Protein AF-A0A9E2XT65-F1 (afdb_monomer_lite)

Radius of gyration: 19.59 Å; chains: 1; bounding box: 46×26×51 Å

Foldseek 3Di:
DQAQPADQQDALDDPLPADLVNLCVQLVNPSVRSVCSSRNVDRDDLVVLVVSCVVSVHDSCVNNDPHPQPPVNVVVVVVVVLVPDDPVVNVVVVVVVVVVVD

pLDDT: mean 77.7, std 14.39, range [40.91, 96.25]

Sequence (102 aa):
MANLIGGPPQSLTPRAGTSPEELSERLLIDPKSMARIERGGVLPSLQRVFEMSEALGVPLNQLLGEASPSDEDLVVWLGQRVQCLSEEDRSRVLDLIERLAR

Structure (mmCIF, N/CA/C/O backbone):
data_AF-A0A9E2XT65-F1
#
_entry.id   AF-A0A9E2XT65-F1
#
loop_
_atom_site.group_PDB
_atom_site.id
_atom_site.type_symbol
_atom_site.label_atom_id
_atom_site.label_alt_id
_atom_site.label_comp_id
_atom_site.label_asym_id
_atom_site.label_entity_id
_atom_site.label_seq_id
_atom_site.pdbx_PDB_ins_code
_atom_site.Cartn_x
_atom_site.Cartn_y
_atom_site.Cartn_z
_atom_site.occupancy
_atom_site.B_iso_or_equiv
_atom_site.auth_seq_id
_atom_site.auth_comp_id
_atom_site.auth_asym_id
_atom_site.auth_atom_id
_atom_site.pdbx_PDB_model_num
ATOM 1 N N . MET A 1 1 ? -2.385 6.574 -7.590 1.00 45.28 1 MET A N 1
ATOM 2 C CA . MET A 1 1 ? -0.991 6.264 -7.215 1.00 45.28 1 MET A CA 1
ATOM 3 C C . MET A 1 1 ? -0.501 5.210 -8.193 1.00 45.28 1 MET A C 1
ATOM 5 O O . MET A 1 1 ? -1.297 4.345 -8.535 1.00 45.28 1 MET A O 1
ATOM 9 N N . ALA A 1 2 ? 0.730 5.319 -8.704 1.00 48.97 2 ALA A N 1
ATOM 10 C CA . ALA A 1 2 ? 1.296 4.275 -9.560 1.00 48.97 2 ALA A CA 1
ATOM 11 C C . ALA A 1 2 ? 1.298 2.961 -8.767 1.00 48.97 2 ALA A C 1
ATOM 13 O O . ALA A 1 2 ? 1.687 2.963 -7.608 1.00 48.97 2 ALA A O 1
ATOM 14 N N . ASN A 1 3 ? 0.774 1.881 -9.330 1.00 54.28 3 ASN A N 1
ATOM 15 C CA . ASN A 1 3 ? 0.713 0.603 -8.636 1.00 54.28 3 ASN A CA 1
ATOM 16 C C . ASN A 1 3 ? 1.195 -0.486 -9.590 1.00 54.28 3 ASN A C 1
ATOM 18 O O . ASN A 1 3 ? 0.573 -0.709 -10.627 1.00 54.28 3 ASN A O 1
ATOM 22 N N . LEU A 1 4 ? 2.305 -1.133 -9.242 1.00 60.25 4 LEU A N 1
ATOM 23 C CA . LEU A 1 4 ? 2.839 -2.277 -9.974 1.00 60.25 4 LEU A CA 1
ATOM 24 C C . LEU A 1 4 ? 2.259 -3.610 -9.474 1.00 60.25 4 LEU A C 1
ATOM 26 O O . LEU A 1 4 ? 2.427 -4.619 -10.154 1.00 60.25 4 LEU A O 1
ATOM 30 N N . ILE A 1 5 ? 1.565 -3.629 -8.327 1.00 54.94 5 ILE A N 1
ATOM 31 C CA . ILE A 1 5 ? 0.985 -4.822 -7.698 1.00 54.94 5 ILE A CA 1
ATOM 32 C C . ILE A 1 5 ? -0.460 -4.550 -7.220 1.00 54.94 5 ILE A C 1
ATOM 34 O O . ILE A 1 5 ? -0.706 -4.003 -6.149 1.00 54.94 5 ILE A O 1
ATOM 38 N N . GLY A 1 6 ? -1.454 -5.011 -7.990 1.00 47.09 6 GLY A N 1
ATOM 39 C CA . GLY A 1 6 ? -2.808 -5.256 -7.457 1.00 47.09 6 GLY A CA 1
ATOM 40 C C . GLY A 1 6 ? -3.862 -4.145 -7.598 1.00 47.09 6 GLY A C 1
ATOM 41 O O . GLY A 1 6 ? -4.722 -4.022 -6.730 1.00 47.09 6 GLY A O 1
ATOM 42 N N . GLY A 1 7 ? -3.862 -3.373 -8.689 1.00 47.81 7 GLY A N 1
ATOM 43 C CA . GLY A 1 7 ? -4.962 -2.460 -9.046 1.00 47.81 7 GLY A CA 1
ATOM 44 C C . GLY A 1 7 ? -5.013 -2.160 -10.553 1.00 47.81 7 GLY A C 1
ATOM 45 O O . GLY A 1 7 ? -4.097 -2.566 -11.271 1.00 47.81 7 GLY A O 1
ATOM 46 N N . PRO A 1 8 ? -6.060 -1.477 -11.069 1.00 40.91 8 PRO A N 1
ATOM 47 C CA . PRO A 1 8 ? -6.116 -1.093 -12.478 1.00 40.91 8 PRO A CA 1
ATOM 48 C C . PRO A 1 8 ? -4.893 -0.228 -12.838 1.00 40.91 8 PRO A C 1
ATOM 50 O O . PRO A 1 8 ? -4.513 0.638 -12.042 1.00 40.91 8 PRO A O 1
ATOM 53 N N . PRO A 1 9 ? -4.266 -0.468 -14.005 1.00 47.56 9 PRO A N 1
ATOM 54 C CA . PRO A 1 9 ? -2.968 0.095 -14.359 1.00 47.56 9 PRO A CA 1
ATOM 55 C C . PRO A 1 9 ? -3.016 1.623 -14.325 1.00 47.56 9 PRO A C 1
ATOM 57 O O . PRO A 1 9 ? -3.819 2.250 -15.016 1.00 47.56 9 PRO A O 1
ATOM 60 N N . GLN A 1 10 ? -2.157 2.225 -13.506 1.00 56.47 10 GLN A N 1
ATOM 61 C CA . GLN A 1 10 ? -1.930 3.667 -13.504 1.00 56.47 10 GLN A CA 1
ATOM 62 C C . GLN A 1 10 ? -0.568 3.932 -14.133 1.00 56.47 10 GLN A C 1
ATOM 64 O O . GLN A 1 10 ? 0.407 3.277 -13.770 1.00 56.47 10 GLN A O 1
ATOM 69 N N . SER A 1 11 ? -0.517 4.894 -15.060 1.00 59.22 11 SER A N 1
ATOM 70 C CA . SER A 1 11 ? 0.728 5.345 -15.691 1.00 59.22 11 SER A CA 1
ATOM 71 C C . SER A 1 11 ? 1.806 5.592 -14.630 1.00 59.22 11 SER A C 1
ATOM 73 O O . SER A 1 11 ? 1.542 6.266 -13.626 1.00 59.22 11 SER A O 1
ATOM 75 N N . LEU A 1 12 ? 3.021 5.082 -14.865 1.00 61.78 12 LEU A N 1
ATOM 76 C CA . LEU A 1 12 ? 4.198 5.397 -14.047 1.00 61.78 12 LEU A CA 1
ATOM 77 C C . LEU A 1 12 ? 4.533 6.898 -14.110 1.00 61.78 12 LEU A C 1
ATOM 79 O O . LEU A 1 12 ? 5.209 7.429 -13.230 1.00 61.78 12 LEU A O 1
ATOM 83 N N . THR A 1 13 ? 4.021 7.596 -15.128 1.00 63.25 13 THR A N 1
ATOM 84 C CA . THR A 1 13 ? 4.412 8.956 -15.499 1.00 63.25 13 THR A CA 1
ATOM 85 C C . THR A 1 13 ? 3.191 9.878 -15.620 1.00 63.25 13 THR A C 1
ATOM 87 O O . THR A 1 13 ? 2.500 9.958 -16.638 1.00 63.25 13 THR A O 1
ATOM 90 N N . PRO A 1 14 ? 2.799 10.492 -14.490 1.00 51.62 14 PRO A N 1
ATOM 91 C CA . PRO A 1 14 ? 2.259 11.858 -14.558 1.00 51.62 14 PRO A CA 1
ATOM 92 C C . PRO A 1 14 ? 2.727 12.784 -13.414 1.00 51.62 14 PRO A C 1
ATOM 94 O O . PRO A 1 14 ? 2.436 13.975 -13.444 1.00 51.62 14 PRO A O 1
ATOM 97 N N . ARG A 1 15 ? 3.429 12.276 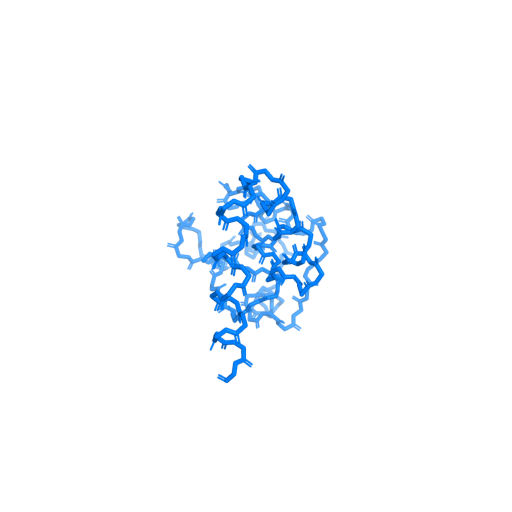-12.386 1.00 50.09 15 ARG A N 1
ATOM 98 C CA . ARG A 1 15 ? 3.848 13.066 -11.201 1.00 50.09 15 ARG A CA 1
ATOM 99 C C . ARG A 1 15 ? 5.357 13.308 -11.079 1.00 50.09 15 ARG A C 1
ATOM 101 O O . ARG A 1 15 ? 5.741 14.283 -10.449 1.00 50.09 15 ARG A O 1
ATOM 108 N N . ALA A 1 16 ? 6.189 12.452 -11.675 1.00 59.03 16 ALA A N 1
ATOM 109 C CA . ALA A 1 16 ? 7.654 12.525 -11.581 1.00 59.03 16 ALA A CA 1
ATOM 110 C C . ALA A 1 16 ? 8.310 13.380 -12.686 1.00 59.03 16 ALA A C 1
ATOM 112 O O . ALA A 1 16 ? 9.529 13.511 -12.720 1.00 59.03 16 ALA A O 1
ATOM 113 N N . GLY A 1 17 ? 7.526 13.915 -13.630 1.00 64.75 17 GLY A N 1
ATOM 114 C CA . GLY A 1 17 ? 8.027 14.749 -14.734 1.00 64.75 17 GLY A CA 1
ATOM 115 C C . GLY A 1 17 ? 8.943 14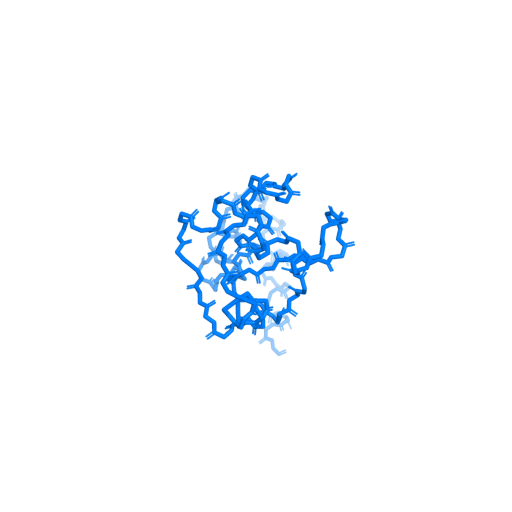.038 -15.741 1.00 64.75 17 GLY A C 1
ATOM 116 O O . GLY A 1 17 ? 9.391 14.678 -16.680 1.00 64.75 17 GLY A O 1
ATOM 117 N N . THR A 1 18 ? 9.203 12.741 -15.559 1.00 70.44 18 THR A N 1
ATOM 118 C CA . THR A 1 18 ? 9.974 11.889 -16.475 1.00 70.44 18 THR A CA 1
ATOM 119 C C . THR A 1 18 ? 8.997 11.088 -17.332 1.00 70.44 18 THR A C 1
ATOM 121 O O . THR A 1 18 ? 8.041 10.536 -16.785 1.00 70.44 18 THR A O 1
ATOM 124 N N . SER A 1 19 ? 9.210 11.036 -18.645 1.00 79.19 19 SER A N 1
ATOM 125 C CA . SER A 1 19 ? 8.423 10.220 -19.583 1.00 79.19 19 SER A CA 1
ATOM 126 C C . SER A 1 19 ? 8.795 8.726 -19.521 1.00 79.19 19 SER A C 1
ATOM 128 O O . SER A 1 19 ? 9.889 8.380 -19.063 1.00 79.19 19 SER A O 1
ATOM 130 N N . PRO A 1 20 ? 7.914 7.808 -19.966 1.00 70.94 20 PRO A N 1
ATOM 131 C CA . PRO A 1 20 ? 8.216 6.374 -20.033 1.00 70.94 20 PRO A CA 1
ATOM 132 C C . PRO A 1 20 ? 9.421 6.066 -20.923 1.00 70.94 20 PRO A C 1
ATOM 134 O O . PRO A 1 20 ? 10.204 5.163 -20.626 1.00 70.94 20 PRO A O 1
ATOM 137 N N . GLU A 1 21 ? 9.587 6.827 -22.002 1.00 78.69 21 GLU A N 1
ATOM 138 C CA . GLU A 1 21 ? 10.715 6.738 -22.922 1.00 78.69 21 GLU A CA 1
ATOM 139 C C . GLU A 1 21 ? 12.025 7.127 -22.223 1.00 78.69 21 GLU A C 1
ATOM 141 O O . GLU A 1 21 ? 12.973 6.344 -22.226 1.00 78.69 21 GLU A O 1
ATOM 146 N N . GLU A 1 22 ? 12.054 8.264 -21.522 1.00 79.25 22 GLU A N 1
ATOM 147 C CA . GLU A 1 22 ? 13.221 8.686 -20.732 1.00 79.25 22 GLU A CA 1
ATOM 148 C C . GLU A 1 22 ? 13.544 7.691 -19.608 1.00 79.25 22 GLU A C 1
ATOM 150 O O . GLU A 1 22 ? 14.710 7.422 -19.315 1.00 79.25 22 GLU A O 1
ATOM 155 N N . LEU A 1 23 ? 12.526 7.107 -18.970 1.00 82.88 23 LEU A N 1
ATOM 156 C CA . LEU A 1 23 ? 12.720 6.089 -17.938 1.00 82.88 23 LEU A CA 1
ATOM 157 C C . LEU A 1 23 ? 13.297 4.791 -18.525 1.00 82.88 23 LEU A C 1
ATOM 159 O O . LEU A 1 23 ? 14.167 4.168 -17.915 1.00 82.88 23 LEU A O 1
ATOM 163 N N . SER A 1 24 ? 12.835 4.401 -19.715 1.00 84.25 24 SER A N 1
ATOM 164 C CA . SER A 1 24 ? 13.328 3.234 -20.457 1.00 84.25 24 SER A CA 1
ATOM 165 C C . SER A 1 24 ? 14.807 3.386 -20.801 1.00 84.25 24 SER A C 1
ATOM 167 O O . SER A 1 24 ? 15.598 2.478 -20.544 1.00 84.25 24 SER A O 1
ATOM 169 N N . GLU A 1 25 ? 15.193 4.560 -21.302 1.00 84.50 25 GLU A N 1
ATOM 170 C CA . GLU A 1 25 ? 16.584 4.893 -21.615 1.00 84.50 25 GLU A CA 1
ATOM 171 C C . GLU A 1 25 ? 17.467 4.880 -20.364 1.00 84.50 25 GLU A C 1
ATOM 173 O O . GLU A 1 25 ? 18.525 4.247 -20.359 1.00 84.50 25 GLU A O 1
ATOM 178 N N . ARG A 1 26 ? 17.013 5.506 -19.270 1.00 84.75 26 ARG A N 1
ATOM 179 C CA . ARG A 1 26 ? 17.762 5.570 -18.003 1.00 84.75 26 ARG A CA 1
ATOM 180 C C . ARG A 1 26 ? 17.970 4.202 -17.357 1.00 84.75 26 ARG A C 1
ATOM 182 O O . ARG A 1 26 ? 19.007 3.980 -16.739 1.00 84.75 26 ARG A O 1
ATOM 189 N N . LEU A 1 27 ? 16.997 3.300 -17.480 1.00 85.50 27 LEU A N 1
ATOM 190 C CA . LEU A 1 27 ? 17.022 1.979 -16.842 1.00 85.50 27 LEU A CA 1
ATOM 191 C C . LEU A 1 27 ? 17.468 0.846 -17.774 1.00 85.50 27 LEU A C 1
ATOM 193 O O . LEU A 1 27 ? 17.507 -0.315 -17.347 1.00 85.50 27 LEU A O 1
ATOM 197 N N . LEU A 1 28 ? 17.798 1.165 -19.032 1.00 86.56 28 LEU A N 1
ATOM 198 C CA . LEU A 1 28 ? 18.112 0.191 -20.084 1.00 86.56 28 LEU A CA 1
ATOM 199 C C . LEU A 1 28 ? 17.027 -0.893 -20.200 1.00 86.56 28 LEU A C 1
ATOM 201 O O . LEU A 1 28 ? 17.312 -2.082 -20.358 1.00 86.56 28 LEU A O 1
ATOM 205 N N . ILE A 1 29 ? 15.770 -0.475 -20.063 1.00 85.81 29 ILE A N 1
ATOM 206 C CA . ILE A 1 29 ? 14.593 -1.318 -20.260 1.00 85.81 29 ILE A CA 1
ATOM 207 C C . ILE A 1 29 ? 14.103 -1.040 -21.672 1.00 85.81 29 ILE A C 1
ATOM 209 O O . ILE A 1 29 ? 13.951 0.115 -22.057 1.00 85.81 29 ILE A O 1
ATOM 213 N N . ASP A 1 30 ? 13.858 -2.078 -22.468 1.00 88.19 30 ASP A N 1
ATOM 214 C CA . ASP A 1 30 ? 13.334 -1.842 -23.807 1.00 88.19 30 ASP A CA 1
ATOM 215 C C . ASP A 1 30 ? 11.919 -1.221 -23.730 1.00 88.19 30 ASP A C 1
ATOM 217 O O . ASP A 1 30 ? 11.116 -1.615 -22.872 1.00 88.19 30 ASP A O 1
ATOM 221 N N . PRO A 1 31 ? 11.562 -0.288 -24.634 1.00 83.25 31 PRO A N 1
ATOM 222 C CA . PRO A 1 31 ? 10.278 0.412 -24.572 1.00 83.25 31 PRO A CA 1
ATOM 223 C C . PRO A 1 31 ? 9.055 -0.515 -24.594 1.00 83.25 31 PRO A C 1
ATOM 225 O O . PRO A 1 31 ? 8.015 -0.195 -24.020 1.00 83.25 31 PRO A O 1
ATOM 228 N N . LYS A 1 32 ? 9.155 -1.696 -25.226 1.00 86.31 32 LYS A N 1
ATOM 229 C CA . LYS A 1 32 ? 8.046 -2.661 -25.254 1.00 86.31 32 LYS A CA 1
ATOM 230 C C . LYS A 1 32 ? 7.857 -3.313 -23.888 1.00 86.31 32 LYS A C 1
ATOM 232 O O . LYS A 1 32 ? 6.712 -3.509 -23.478 1.00 86.31 32 LYS A O 1
ATOM 237 N N . SER A 1 33 ? 8.939 -3.635 -23.183 1.00 84.81 33 SER A N 1
ATOM 238 C CA . SER A 1 33 ? 8.887 -4.119 -21.802 1.00 84.81 33 SER A CA 1
ATOM 239 C C . SER A 1 33 ? 8.378 -3.050 -20.847 1.00 84.81 33 SER A C 1
ATOM 241 O O . SER A 1 33 ? 7.495 -3.356 -20.049 1.00 84.81 33 SER A O 1
ATOM 243 N N . MET A 1 34 ? 8.828 -1.797 -20.977 1.00 85.31 34 MET A N 1
ATOM 244 C CA . MET A 1 34 ? 8.299 -0.686 -20.175 1.00 85.31 34 MET A CA 1
ATOM 245 C C . MET A 1 34 ? 6.787 -0.528 -20.374 1.00 85.31 34 MET A C 1
ATOM 247 O O . MET A 1 34 ? 6.025 -0.564 -19.412 1.00 85.31 34 MET A O 1
ATOM 251 N N . ALA A 1 35 ? 6.323 -0.512 -21.626 1.00 81.50 35 ALA A N 1
ATOM 252 C CA . ALA A 1 35 ? 4.898 -0.431 -21.940 1.00 81.50 35 ALA A CA 1
ATOM 253 C C . ALA A 1 35 ? 4.086 -1.639 -21.434 1.00 81.50 35 ALA A C 1
ATOM 255 O O . ALA A 1 35 ? 2.867 -1.544 -21.270 1.00 81.50 35 ALA A O 1
ATOM 256 N N . ARG A 1 36 ? 4.708 -2.812 -21.241 1.00 81.56 36 ARG A N 1
ATOM 257 C CA . ARG A 1 36 ? 4.057 -3.974 -20.608 1.00 81.56 36 ARG A CA 1
ATOM 258 C C . ARG A 1 36 ? 3.997 -3.827 -19.093 1.00 81.56 36 ARG A C 1
ATOM 260 O O . ARG A 1 36 ? 2.973 -4.192 -18.525 1.00 81.56 36 ARG A O 1
ATOM 267 N N . ILE A 1 37 ? 5.044 -3.293 -18.470 1.00 81.94 37 ILE A N 1
ATOM 268 C CA . ILE A 1 37 ? 5.100 -3.006 -17.032 1.00 81.94 37 ILE A CA 1
ATOM 269 C C . ILE A 1 37 ? 4.041 -1.958 -16.667 1.00 81.94 37 ILE A C 1
ATOM 271 O O . ILE A 1 37 ? 3.225 -2.205 -15.787 1.00 81.94 37 ILE A O 1
ATOM 275 N N . GLU A 1 38 ? 3.960 -0.851 -17.410 1.00 77.31 38 GLU A N 1
ATOM 276 C CA . GLU A 1 38 ? 2.970 0.215 -17.175 1.00 77.31 38 GLU A CA 1
ATOM 277 C C . GLU A 1 38 ? 1.520 -0.260 -17.282 1.00 77.31 38 GLU A C 1
ATOM 279 O O . GLU A 1 38 ? 0.638 0.223 -16.575 1.00 77.31 38 GLU A O 1
ATOM 284 N N . ARG A 1 39 ? 1.261 -1.228 -18.165 1.00 74.12 39 ARG A N 1
ATOM 285 C CA . ARG A 1 39 ? -0.070 -1.822 -18.348 1.00 74.12 39 ARG A CA 1
ATOM 286 C C . ARG A 1 39 ? -0.336 -3.014 -17.426 1.00 74.12 39 ARG A C 1
ATOM 288 O O . ARG A 1 39 ? -1.381 -3.643 -17.565 1.00 74.12 39 ARG A O 1
ATOM 295 N N . GLY A 1 40 ? 0.592 -3.360 -16.530 1.00 72.12 40 GLY A N 1
ATOM 296 C CA . GLY A 1 40 ? 0.466 -4.508 -15.625 1.00 72.12 40 GLY A CA 1
ATOM 297 C C . GLY A 1 40 ? 0.538 -5.876 -16.319 1.00 72.12 40 GLY A C 1
ATOM 298 O O . GLY A 1 40 ? 0.156 -6.887 -15.742 1.00 72.12 40 GLY A O 1
ATOM 299 N N . GLY A 1 41 ? 1.017 -5.937 -17.565 1.00 70.81 41 GLY A N 1
ATOM 300 C CA . GLY A 1 41 ? 1.143 -7.179 -18.335 1.00 70.81 41 GLY A CA 1
ATOM 301 C C . GLY A 1 41 ? 2.380 -8.016 -17.991 1.00 70.81 41 GLY A C 1
ATOM 302 O O . GLY A 1 41 ? 2.496 -9.146 -18.470 1.00 70.81 41 GLY A O 1
ATOM 303 N N . VAL A 1 42 ? 3.325 -7.458 -17.224 1.00 77.31 42 VAL A N 1
ATOM 304 C CA . VAL A 1 42 ? 4.499 -8.136 -16.647 1.00 77.31 42 VAL A CA 1
ATOM 305 C C . VAL A 1 42 ? 4.827 -7.487 -15.310 1.00 77.31 42 VAL A C 1
ATOM 307 O O . VAL A 1 42 ? 4.939 -6.266 -15.234 1.00 77.31 42 VAL A O 1
ATOM 310 N N . LEU A 1 43 ? 5.045 -8.312 -14.287 1.00 77.38 43 LEU A N 1
ATOM 311 C CA . LEU A 1 43 ? 5.606 -7.868 -13.017 1.00 77.38 43 LEU A CA 1
ATOM 312 C C . LEU A 1 43 ? 7.135 -7.749 -13.142 1.00 77.38 43 LEU A C 1
ATOM 314 O O . LEU A 1 43 ? 7.791 -8.748 -13.454 1.00 77.38 43 LEU A O 1
ATOM 318 N N . PRO A 1 44 ? 7.723 -6.560 -12.926 1.00 83.62 44 PRO A N 1
ATOM 319 C CA . PRO A 1 44 ? 9.171 -6.419 -12.833 1.00 83.62 44 PRO A CA 1
ATOM 320 C C . PRO A 1 44 ? 9.710 -7.130 -11.581 1.00 83.62 44 PRO A C 1
ATOM 322 O O . PRO A 1 44 ? 8.985 -7.365 -10.614 1.00 83.62 44 PRO A O 1
ATOM 325 N N . SER A 1 45 ? 11.003 -7.464 -11.574 1.00 86.69 45 SER A N 1
ATOM 326 C CA . SER A 1 45 ? 11.649 -7.967 -10.356 1.00 86.69 45 SER A CA 1
ATOM 327 C C . SER A 1 45 ? 11.715 -6.874 -9.284 1.00 86.69 45 SER A C 1
ATOM 329 O O . SER A 1 45 ? 11.750 -5.688 -9.610 1.00 86.69 45 SER A O 1
ATOM 331 N N . LEU A 1 46 ? 11.814 -7.255 -8.004 1.00 84.50 46 LEU A N 1
ATOM 332 C CA . LEU A 1 46 ? 11.948 -6.291 -6.902 1.00 84.50 46 LEU A CA 1
ATOM 333 C C . LEU A 1 46 ? 13.141 -5.340 -7.100 1.00 84.50 46 LEU A C 1
ATOM 335 O O . LEU A 1 46 ? 13.024 -4.144 -6.850 1.00 84.50 4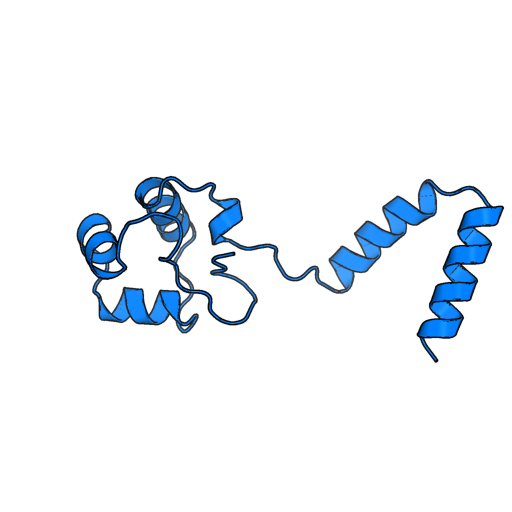6 LEU A O 1
ATOM 339 N N . GLN A 1 47 ? 14.259 -5.858 -7.619 1.00 88.50 47 GLN A N 1
ATOM 340 C CA . GLN A 1 47 ? 15.417 -5.043 -7.984 1.00 88.50 47 GLN A CA 1
ATOM 341 C C . GLN A 1 47 ? 15.049 -3.967 -9.017 1.00 88.50 47 GLN A C 1
ATOM 343 O O . GLN A 1 47 ? 15.415 -2.809 -8.848 1.00 88.50 47 GLN A O 1
ATOM 348 N N . ARG A 1 48 ? 14.282 -4.318 -10.058 1.00 87.50 48 ARG A N 1
ATOM 349 C CA . ARG A 1 48 ? 13.833 -3.347 -11.064 1.00 87.50 48 ARG A CA 1
ATOM 350 C C . ARG A 1 48 ? 12.855 -2.325 -10.495 1.00 87.50 48 ARG A C 1
ATOM 352 O O . ARG A 1 48 ? 12.928 -1.165 -10.880 1.00 87.50 48 ARG A O 1
ATOM 359 N N . VAL A 1 49 ? 11.991 -2.714 -9.558 1.00 86.69 49 VAL A N 1
ATOM 360 C CA . VAL A 1 49 ? 11.111 -1.761 -8.857 1.00 86.69 49 VAL A CA 1
ATOM 361 C C . VAL A 1 49 ? 11.930 -0.757 -8.037 1.00 86.69 49 VAL A C 1
ATOM 363 O O . VAL A 1 49 ? 11.614 0.429 -8.035 1.00 86.69 49 VAL A O 1
ATOM 366 N N . PHE A 1 50 ? 13.011 -1.203 -7.393 1.00 87.25 50 PHE A N 1
ATOM 367 C CA . PHE A 1 50 ? 13.934 -0.321 -6.673 1.00 87.25 50 PHE A CA 1
ATOM 368 C C . PHE A 1 50 ? 14.686 0.636 -7.608 1.00 87.25 50 PHE A C 1
ATOM 370 O O . PHE A 1 50 ? 14.732 1.837 -7.369 1.00 87.25 50 PHE A O 1
ATOM 377 N N . GLU A 1 51 ? 15.207 0.140 -8.729 1.00 89.69 51 GLU A N 1
ATOM 378 C CA . GLU A 1 51 ? 15.842 0.992 -9.744 1.00 89.69 51 GLU A CA 1
ATOM 379 C C . GLU A 1 51 ? 14.868 2.050 -10.299 1.00 89.69 51 GLU A C 1
ATOM 381 O O . GLU A 1 51 ? 15.244 3.206 -10.495 1.00 89.69 51 GLU A O 1
ATOM 386 N N . MET A 1 52 ? 13.596 1.687 -10.498 1.00 87.50 52 MET A N 1
ATOM 387 C CA . MET A 1 52 ? 12.541 2.629 -10.886 1.00 87.50 52 MET A CA 1
ATOM 388 C C . MET A 1 52 ? 12.265 3.671 -9.801 1.00 87.50 52 MET A C 1
ATOM 390 O O . MET A 1 52 ? 12.052 4.833 -10.140 1.00 87.50 52 MET A O 1
ATOM 394 N N . SER A 1 53 ? 12.279 3.291 -8.518 1.00 86.00 53 SER A N 1
ATOM 395 C CA . SER A 1 53 ? 12.043 4.230 -7.414 1.00 86.00 53 SER A CA 1
ATOM 396 C C . SER A 1 53 ? 13.138 5.292 -7.349 1.00 86.00 53 SER A C 1
ATOM 398 O O . SER A 1 53 ? 12.835 6.483 -7.290 1.00 86.00 53 SER A O 1
ATOM 400 N N . GLU A 1 54 ? 14.398 4.869 -7.477 1.00 87.88 54 GLU A N 1
ATOM 401 C CA . GLU A 1 54 ? 15.561 5.761 -7.554 1.00 87.88 54 GLU A CA 1
ATOM 402 C C . GLU A 1 54 ? 15.494 6.670 -8.789 1.00 87.88 54 GLU A C 1
ATOM 404 O O . GLU A 1 54 ? 15.687 7.882 -8.696 1.00 87.88 54 GLU A O 1
ATOM 409 N N . ALA A 1 55 ? 15.165 6.111 -9.959 1.00 85.69 55 ALA A N 1
ATOM 410 C CA . ALA A 1 55 ? 15.098 6.887 -11.192 1.00 85.69 55 ALA A CA 1
ATOM 411 C C . ALA A 1 55 ? 13.972 7.935 -11.179 1.00 85.69 55 ALA A C 1
ATOM 413 O O . ALA A 1 55 ? 14.155 9.042 -11.694 1.00 85.69 55 ALA A O 1
ATOM 414 N N . LEU A 1 56 ? 12.827 7.610 -10.583 1.00 82.06 56 LEU A N 1
ATOM 415 C CA . LEU A 1 56 ? 11.665 8.495 -10.484 1.00 82.06 56 LEU A CA 1
ATOM 416 C C . LEU A 1 56 ? 11.725 9.440 -9.274 1.00 82.06 56 LEU A C 1
ATOM 418 O O . LEU A 1 56 ? 10.903 10.352 -9.187 1.00 82.06 56 LEU A O 1
ATOM 422 N N . GLY A 1 57 ? 12.663 9.232 -8.345 1.00 79.81 57 GLY A N 1
ATOM 423 C CA . GLY A 1 57 ? 12.761 10.005 -7.106 1.00 79.81 57 GLY A CA 1
ATOM 424 C C . GLY A 1 57 ? 11.551 9.819 -6.187 1.00 79.81 57 GLY A C 1
ATOM 425 O O . GLY A 1 57 ? 11.163 10.751 -5.482 1.00 79.81 57 GLY A O 1
ATOM 426 N N . VAL A 1 58 ? 10.920 8.642 -6.222 1.00 77.81 58 VAL A N 1
ATOM 427 C CA . VAL A 1 58 ? 9.739 8.324 -5.409 1.00 77.81 58 VAL A CA 1
ATOM 428 C C . VAL A 1 58 ? 10.045 7.197 -4.425 1.00 77.81 58 VAL A C 1
ATOM 430 O O . VAL A 1 58 ? 10.831 6.307 -4.741 1.00 77.81 58 VAL A O 1
ATOM 433 N N . PRO A 1 59 ? 9.412 7.178 -3.244 1.00 76.75 59 PRO A N 1
ATOM 434 C CA . PRO A 1 59 ? 9.516 6.060 -2.314 1.00 76.75 59 PRO A CA 1
ATOM 435 C C . PRO A 1 59 ? 9.099 4.713 -2.932 1.00 76.75 59 PRO A C 1
ATOM 437 O O . PRO A 1 59 ? 8.118 4.634 -3.670 1.00 76.75 59 PRO A O 1
ATOM 440 N N . LEU A 1 60 ? 9.796 3.626 -2.581 1.00 79.75 60 LEU A N 1
ATOM 441 C CA . LEU A 1 60 ? 9.526 2.277 -3.106 1.00 79.75 60 LEU A CA 1
ATOM 442 C C . LEU A 1 60 ? 8.079 1.808 -2.858 1.00 79.75 60 LEU A C 1
ATOM 444 O O . LEU A 1 60 ? 7.447 1.222 -3.737 1.00 79.75 60 LEU A O 1
ATOM 448 N N . ASN A 1 61 ? 7.532 2.104 -1.677 1.00 72.69 61 ASN A N 1
ATOM 449 C CA . ASN A 1 61 ? 6.142 1.797 -1.319 1.00 72.69 61 ASN A CA 1
ATOM 450 C C . ASN A 1 61 ? 5.121 2.519 -2.214 1.00 72.69 61 ASN A C 1
ATOM 452 O O . ASN A 1 61 ? 3.995 2.056 -2.355 1.00 72.69 61 ASN A O 1
ATOM 456 N N . GLN A 1 62 ? 5.509 3.621 -2.858 1.00 73.69 62 GLN A N 1
ATOM 457 C CA . GLN A 1 62 ? 4.667 4.310 -3.825 1.00 73.69 62 GLN A CA 1
ATOM 458 C C . GLN A 1 62 ? 4.585 3.566 -5.163 1.00 73.69 62 GLN A C 1
ATOM 460 O O . GLN A 1 62 ? 3.633 3.804 -5.892 1.00 73.69 62 GLN A O 1
ATOM 465 N N . LEU A 1 63 ? 5.547 2.696 -5.496 1.00 76.69 63 LEU A N 1
ATOM 466 C CA . LEU A 1 63 ? 5.531 1.882 -6.720 1.00 76.69 63 LEU A CA 1
ATOM 467 C C . LEU A 1 63 ? 4.924 0.497 -6.502 1.00 76.69 63 LEU A C 1
ATOM 469 O O . LEU A 1 63 ? 4.265 -0.037 -7.391 1.00 76.69 63 LEU A O 1
ATOM 473 N N . LEU A 1 64 ? 5.127 -0.076 -5.316 1.00 73.06 64 LEU A N 1
ATOM 474 C CA . LEU A 1 64 ? 4.531 -1.356 -4.923 1.00 73.06 64 LEU A CA 1
ATOM 475 C C . LEU A 1 64 ? 3.012 -1.268 -4.722 1.00 73.06 64 LEU A C 1
ATOM 477 O O . LEU A 1 64 ? 2.358 -2.301 -4.633 1.00 73.06 64 LEU A O 1
ATOM 481 N N . GLY A 1 65 ? 2.479 -0.043 -4.685 1.00 62.81 65 GLY A N 1
ATOM 482 C CA . GLY A 1 65 ? 1.099 0.237 -4.334 1.00 62.81 65 GLY A CA 1
ATOM 483 C C . GLY A 1 65 ? 0.797 -0.086 -2.878 1.00 62.81 65 GLY A C 1
ATOM 484 O O . GLY A 1 65 ? 1.572 -0.720 -2.161 1.00 62.81 65 GLY A O 1
ATOM 485 N N . GLU A 1 66 ? -0.379 0.341 -2.440 1.00 52.81 66 GLU A N 1
ATOM 486 C CA . GLU A 1 66 ? -1.035 -0.377 -1.360 1.00 52.81 66 GLU A CA 1
ATOM 487 C C . GLU A 1 66 ? -1.472 -1.703 -1.983 1.00 52.81 66 GLU A C 1
ATOM 489 O O . GLU A 1 66 ? -2.240 -1.700 -2.952 1.00 52.81 66 GLU A O 1
ATOM 494 N N . ALA A 1 67 ? -0.948 -2.831 -1.490 1.00 53.53 67 ALA A N 1
ATOM 495 C CA . ALA A 1 67 ? -1.621 -4.099 -1.727 1.00 53.53 67 ALA A CA 1
ATOM 496 C C . ALA A 1 67 ? -3.079 -3.849 -1.341 1.00 53.53 67 ALA A C 1
ATOM 498 O O . ALA A 1 67 ? -3.321 -3.366 -0.232 1.00 53.53 67 ALA A O 1
ATOM 499 N N . SER A 1 68 ? -4.024 -4.068 -2.265 1.00 53.16 68 SER A N 1
ATOM 500 C CA . SER A 1 68 ? -5.441 -4.059 -1.896 1.00 53.16 68 SER A CA 1
ATOM 501 C C . SER A 1 68 ? -5.527 -4.949 -0.660 1.00 53.16 68 SER A C 1
ATOM 503 O O . SER A 1 68 ? -5.124 -6.110 -0.795 1.00 53.16 68 SER A O 1
ATOM 505 N N . PRO A 1 69 ? -5.877 -4.410 0.529 1.00 55.69 69 PRO A N 1
ATOM 506 C CA . PRO A 1 69 ? -5.778 -5.175 1.758 1.00 55.69 69 PRO A CA 1
ATOM 507 C C . PRO A 1 69 ? -6.558 -6.452 1.517 1.00 55.69 69 PRO A C 1
ATOM 509 O O . PRO A 1 69 ? -7.728 -6.394 1.129 1.00 55.69 69 PRO A O 1
ATOM 512 N N . SER A 1 70 ? -5.872 -7.588 1.622 1.00 69.75 70 SER A N 1
ATOM 513 C CA . SER A 1 70 ? -6.548 -8.867 1.489 1.00 69.75 70 SER A CA 1
ATOM 514 C C . SER A 1 70 ? -7.661 -8.931 2.534 1.00 69.75 70 SER A C 1
ATOM 516 O O . SER A 1 70 ? -7.618 -8.221 3.544 1.00 69.75 70 SER A O 1
ATOM 518 N N . ASP A 1 71 ? -8.655 -9.790 2.328 1.00 71.69 71 ASP A N 1
ATOM 519 C CA . ASP A 1 71 ? -9.674 -10.007 3.359 1.00 71.69 71 ASP A CA 1
ATOM 520 C C . ASP A 1 71 ? -9.014 -10.389 4.703 1.00 71.69 71 ASP A C 1
ATOM 522 O O . ASP A 1 71 ? -9.479 -9.982 5.766 1.00 71.69 71 ASP A O 1
ATOM 526 N N . GLU A 1 72 ? -7.864 -11.073 4.663 1.00 74.44 72 GLU A N 1
ATOM 527 C CA . GLU A 1 72 ? -7.027 -11.367 5.832 1.00 74.44 72 GLU A CA 1
ATOM 528 C C . GLU A 1 72 ? -6.408 -10.105 6.458 1.00 74.44 72 GLU A C 1
ATOM 530 O O . GLU A 1 72 ? -6.500 -9.923 7.675 1.00 74.44 72 GLU A O 1
ATOM 535 N N . ASP A 1 73 ? -5.843 -9.195 5.659 1.00 74.81 73 ASP A N 1
ATOM 536 C CA . ASP A 1 73 ? -5.301 -7.919 6.150 1.00 74.81 73 ASP A CA 1
ATOM 537 C C . ASP A 1 73 ? -6.395 -7.044 6.771 1.00 74.81 73 ASP A C 1
ATOM 539 O O . ASP A 1 73 ? -6.186 -6.421 7.817 1.00 74.81 73 ASP A O 1
ATOM 543 N N . LEU A 1 74 ? -7.582 -7.021 6.156 1.00 78.12 74 LEU A N 1
ATOM 544 C CA . LEU A 1 74 ? -8.736 -6.295 6.668 1.00 78.12 74 LEU A CA 1
ATOM 545 C C . LEU A 1 74 ? -9.193 -6.871 8.010 1.00 78.12 74 LEU A C 1
ATOM 547 O O . LEU A 1 74 ? -9.441 -6.105 8.940 1.00 78.12 74 LEU A O 1
ATOM 551 N N . VAL A 1 75 ? -9.264 -8.198 8.146 1.00 84.31 75 VAL A N 1
ATOM 552 C CA . VAL A 1 75 ? -9.622 -8.865 9.408 1.00 84.31 75 VAL A CA 1
ATOM 553 C C . VAL A 1 75 ? -8.614 -8.542 10.509 1.00 84.31 75 VAL A C 1
ATOM 555 O O . VAL A 1 75 ? -9.016 -8.199 11.625 1.00 84.31 75 VAL A O 1
ATOM 558 N N . VAL A 1 76 ? -7.312 -8.593 10.210 1.00 81.94 76 VAL A N 1
ATOM 559 C CA . VAL A 1 76 ? -6.256 -8.244 11.174 1.00 81.94 76 VAL A CA 1
ATOM 560 C C . VAL A 1 76 ? -6.373 -6.780 11.599 1.00 81.94 76 VAL A C 1
ATOM 562 O O . VAL A 1 76 ? -6.366 -6.478 12.797 1.00 81.94 76 VAL A O 1
ATOM 565 N N . TRP A 1 77 ? -6.524 -5.868 10.638 1.00 84.88 77 TRP A N 1
ATOM 566 C CA . TRP A 1 77 ? -6.682 -4.439 10.901 1.00 84.88 77 TRP A CA 1
ATOM 567 C C . TRP A 1 77 ? -7.930 -4.147 11.742 1.00 84.88 77 TRP A C 1
ATOM 569 O O . TRP A 1 77 ? -7.855 -3.428 12.744 1.00 84.88 77 TRP A O 1
ATOM 579 N N . LEU A 1 78 ? -9.069 -4.741 11.378 1.00 85.81 78 LEU A N 1
ATOM 580 C CA . LEU A 1 78 ? -10.338 -4.557 12.075 1.00 85.81 78 LEU A CA 1
ATOM 581 C C . LEU A 1 78 ? -10.251 -5.105 13.504 1.00 85.81 78 LEU A C 1
ATOM 583 O O . LEU A 1 78 ? -10.657 -4.426 14.445 1.00 85.81 78 LEU A O 1
ATOM 587 N N . GLY A 1 79 ? -9.634 -6.276 13.687 1.00 87.06 79 GLY A N 1
ATOM 588 C CA . GLY A 1 79 ? -9.391 -6.876 14.998 1.00 87.06 79 GLY A CA 1
ATOM 589 C C . GLY A 1 79 ? -8.585 -5.965 15.926 1.00 87.06 79 GLY A C 1
ATOM 590 O O . GLY A 1 79 ? -8.989 -5.741 17.067 1.00 87.06 79 GLY A O 1
ATOM 591 N N . GLN A 1 80 ? -7.496 -5.369 15.431 1.00 88.25 80 GLN A N 1
ATOM 592 C CA . GLN A 1 80 ? -6.688 -4.423 16.210 1.00 88.25 80 GLN A CA 1
ATOM 593 C C . GLN A 1 80 ? -7.478 -3.177 16.624 1.00 88.25 80 GLN A C 1
ATOM 595 O O . GLN A 1 80 ? -7.300 -2.669 17.729 1.00 88.25 80 GLN A O 1
ATOM 600 N N . ARG A 1 81 ? -8.355 -2.665 15.751 1.00 90.94 81 ARG A N 1
ATOM 601 C CA . ARG A 1 81 ? -9.159 -1.473 16.055 1.00 90.94 81 ARG A CA 1
ATOM 602 C C . ARG A 1 81 ? -10.275 -1.774 17.041 1.00 90.94 81 ARG A C 1
ATOM 604 O O . ARG A 1 81 ? -10.434 -1.024 17.997 1.00 90.94 81 ARG A O 1
ATOM 611 N N . VAL A 1 82 ? -10.987 -2.883 16.850 1.00 91.06 82 VAL A N 1
ATOM 612 C CA . VAL A 1 82 ? -12.077 -3.315 17.734 1.00 91.06 82 VAL A CA 1
ATOM 613 C C . VAL A 1 82 ? -11.568 -3.593 19.149 1.00 91.06 82 VAL A C 1
ATOM 615 O O . VAL A 1 82 ? -12.245 -3.244 20.113 1.00 91.06 82 VAL A O 1
ATOM 618 N N . GLN A 1 83 ? -10.361 -4.153 19.296 1.00 89.62 83 GLN A N 1
ATOM 619 C CA . GLN A 1 83 ? -9.757 -4.419 20.607 1.00 89.62 83 GLN A CA 1
ATOM 620 C C . GLN A 1 83 ? -9.550 -3.158 21.456 1.00 89.62 83 GLN A C 1
ATOM 622 O O . GLN A 1 83 ? -9.662 -3.238 22.677 1.00 89.62 83 GLN A O 1
ATOM 627 N N . CYS A 1 84 ? -9.298 -2.011 20.824 1.00 91.81 84 CYS A N 1
ATOM 628 C CA . CYS A 1 84 ? -9.084 -0.733 21.505 1.00 91.81 84 CYS A CA 1
ATOM 629 C C . CYS A 1 84 ? -10.386 0.014 21.844 1.00 91.81 84 CYS A C 1
ATOM 631 O O . CYS A 1 84 ? -10.324 1.085 22.447 1.00 91.81 84 CYS A O 1
ATOM 633 N N . LEU A 1 85 ? -11.551 -0.504 21.441 1.00 94.31 85 LEU A N 1
ATOM 634 C CA . LEU A 1 85 ? -12.844 0.121 21.717 1.00 94.31 85 LEU A CA 1
ATOM 635 C C . LEU A 1 85 ? -13.363 -0.231 23.112 1.00 94.31 85 LEU A C 1
ATOM 637 O O . LEU A 1 85 ? -13.127 -1.332 23.618 1.00 94.31 85 LEU A O 1
ATOM 641 N N . SER A 1 86 ? -14.144 0.694 23.676 1.00 96.25 86 SER A N 1
ATOM 642 C CA . SER A 1 86 ? -14.988 0.435 24.843 1.00 96.25 86 SER A CA 1
ATOM 643 C C . SER A 1 86 ? -16.036 -0.645 24.532 1.00 96.25 86 SER A C 1
ATOM 645 O O . SER A 1 86 ? -16.373 -0.873 23.369 1.00 96.25 86 SER A O 1
ATOM 647 N N . GLU A 1 87 ? -16.581 -1.302 25.558 1.00 93.44 87 GLU A N 1
ATOM 648 C CA . GLU A 1 87 ? -17.652 -2.299 25.382 1.00 93.44 87 GLU A CA 1
ATOM 649 C C . GLU A 1 87 ? -18.884 -1.712 24.672 1.00 93.44 87 GLU A C 1
ATOM 651 O O . GLU A 1 87 ? -19.475 -2.349 23.798 1.00 93.44 87 GLU A O 1
ATOM 656 N N . GLU A 1 88 ? -19.243 -0.466 24.993 1.00 95.75 88 GLU A N 1
ATOM 657 C CA . GLU A 1 88 ? -20.379 0.215 24.373 1.00 95.75 88 GLU A CA 1
ATOM 658 C C . GLU A 1 88 ? -20.135 0.488 22.881 1.00 95.75 88 GLU A C 1
ATOM 660 O O . GLU A 1 88 ? -20.985 0.177 22.043 1.00 95.75 88 GLU A O 1
ATOM 665 N N . ASP A 1 89 ? -18.961 1.012 22.523 1.00 95.69 89 ASP A N 1
ATOM 666 C CA . ASP A 1 89 ? -18.626 1.300 21.125 1.00 95.69 89 ASP A CA 1
ATOM 667 C C . ASP A 1 89 ? -18.435 0.020 20.309 1.00 95.69 89 ASP A C 1
ATOM 669 O O . ASP A 1 89 ? -18.833 -0.042 19.145 1.00 95.69 89 ASP A O 1
ATOM 673 N N . ARG A 1 90 ? -17.892 -1.034 20.926 1.00 94.88 90 ARG A N 1
ATOM 674 C CA . ARG A 1 90 ? -17.759 -2.354 20.305 1.00 94.88 90 ARG A CA 1
ATOM 675 C C . ARG A 1 90 ? -19.119 -2.936 19.928 1.00 94.88 90 ARG A C 1
ATOM 677 O O . ARG A 1 90 ? -19.282 -3.389 18.798 1.00 94.88 90 ARG A O 1
ATOM 684 N N . SER A 1 91 ? -20.091 -2.879 20.838 1.00 94.12 91 SER A N 1
ATOM 685 C CA . SER A 1 91 ? -21.461 -3.343 20.584 1.00 94.12 91 SER A CA 1
ATOM 686 C C . SER A 1 91 ? -22.111 -2.594 19.413 1.00 94.12 91 SER A C 1
ATOM 688 O O . SER A 1 91 ? -22.666 -3.209 18.503 1.00 94.12 91 SER A O 1
ATOM 690 N N . ARG A 1 92 ? -21.949 -1.264 19.362 1.00 95.31 92 ARG A N 1
ATOM 691 C CA . ARG A 1 92 ? -22.467 -0.427 18.264 1.00 95.31 92 ARG A CA 1
ATOM 692 C C . ARG A 1 92 ? -21.835 -0.761 16.912 1.00 95.31 92 ARG A C 1
ATOM 694 O O . ARG A 1 92 ? -22.536 -0.802 15.905 1.00 95.31 92 ARG A O 1
ATOM 701 N N . VAL A 1 93 ? -20.519 -0.981 16.874 1.00 94.00 93 VAL A N 1
ATOM 702 C CA . VAL A 1 93 ? -19.807 -1.341 15.637 1.00 94.00 93 VAL A CA 1
ATOM 703 C C . VAL A 1 93 ? -20.266 -2.702 15.116 1.00 94.00 93 VAL A C 1
ATOM 705 O O . VAL A 1 93 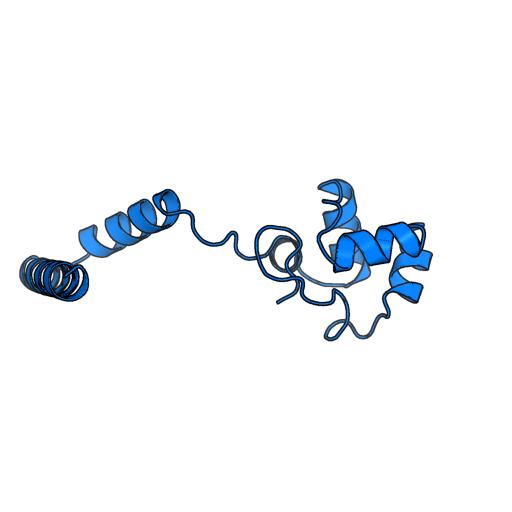? -20.487 -2.837 13.915 1.00 94.00 93 VAL A O 1
ATOM 708 N N . LEU A 1 94 ? -20.455 -3.688 15.997 1.00 92.56 94 LEU A N 1
ATOM 709 C CA . LEU A 1 94 ? -20.935 -5.014 15.600 1.00 92.56 94 LEU A CA 1
ATOM 710 C C . LEU A 1 94 ? -22.359 -4.960 15.028 1.00 92.56 94 LEU A C 1
ATOM 712 O O . LEU A 1 94 ? -22.587 -5.513 13.955 1.00 92.56 94 LEU A O 1
ATOM 716 N N . ASP A 1 95 ? -23.276 -4.220 15.661 1.00 95.38 95 ASP A N 1
ATOM 717 C CA . ASP A 1 95 ? -24.638 -4.020 15.136 1.00 95.38 95 ASP A CA 1
ATOM 718 C C . ASP A 1 95 ? -24.629 -3.370 13.740 1.00 95.38 95 ASP A C 1
ATOM 720 O O . ASP A 1 95 ? -25.335 -3.802 12.828 1.00 95.38 95 ASP A O 1
ATOM 724 N N . LEU A 1 96 ? -23.781 -2.358 13.525 1.00 94.75 96 LEU A N 1
ATOM 725 C CA . LEU A 1 96 ? -23.635 -1.724 12.212 1.00 94.75 96 LEU A CA 1
ATOM 726 C C . LEU A 1 96 ? -23.122 -2.699 11.147 1.00 94.75 96 LEU A C 1
ATOM 728 O O . LEU A 1 96 ? -23.637 -2.690 10.029 1.00 94.75 96 LEU A O 1
ATOM 732 N N . I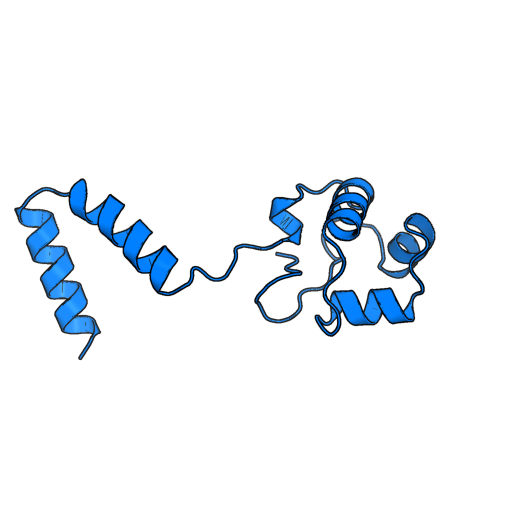LE A 1 97 ? -22.135 -3.535 11.482 1.00 93.06 97 ILE A N 1
ATOM 733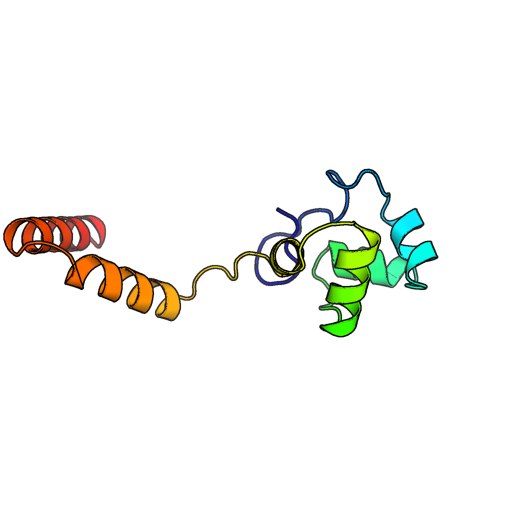 C CA . ILE A 1 97 ? -21.597 -4.543 10.559 1.00 93.06 97 ILE A CA 1
ATOM 734 C C . ILE A 1 97 ? -22.689 -5.553 10.186 1.00 93.06 97 ILE A C 1
ATOM 736 O O . ILE A 1 97 ? -22.888 -5.811 9.001 1.00 93.06 97 ILE A O 1
ATOM 740 N N . GLU A 1 98 ? -23.445 -6.071 11.159 1.00 94.25 98 GLU A N 1
ATOM 741 C CA . GLU A 1 98 ? -24.546 -7.011 10.899 1.00 94.25 98 GLU A CA 1
ATOM 742 C C . GLU A 1 98 ? -25.645 -6.406 10.020 1.00 94.25 98 GLU A C 1
ATOM 744 O O . GLU A 1 98 ? -26.200 -7.081 9.150 1.00 94.25 98 GLU A O 1
ATOM 749 N N . ARG A 1 99 ? -25.952 -5.122 10.220 1.00 95.56 99 ARG A N 1
ATOM 750 C CA . ARG A 1 99 ? -26.950 -4.402 9.421 1.00 95.56 99 ARG A CA 1
ATOM 751 C C . ARG A 1 99 ? -26.507 -4.170 7.982 1.00 95.56 99 ARG A C 1
ATOM 753 O O . ARG A 1 99 ? -27.359 -4.177 7.101 1.00 95.56 99 ARG A O 1
ATOM 760 N N . LEU A 1 100 ? -25.217 -3.929 7.755 1.00 92.56 100 LEU A N 1
ATOM 761 C CA . LEU A 1 100 ? -24.653 -3.691 6.423 1.00 92.56 100 LEU A CA 1
ATOM 762 C C . LEU A 1 100 ? -24.359 -4.986 5.656 1.00 92.56 100 LEU A C 1
ATOM 764 O O . LEU A 1 100 ? -24.314 -4.959 4.432 1.00 92.56 100 LEU A O 1
ATOM 768 N N . ALA A 1 101 ? -24.158 -6.105 6.355 1.00 86.31 101 ALA A N 1
ATOM 769 C CA . ALA A 1 101 ? -23.927 -7.416 5.750 1.00 86.31 101 ALA A CA 1
ATOM 770 C C . ALA A 1 101 ? -25.216 -8.113 5.258 1.00 86.31 101 ALA A C 1
ATOM 772 O O . ALA A 1 101 ? -25.144 -9.239 4.762 1.00 86.31 101 ALA A O 1
ATOM 773 N N . ARG A 1 102 ? -26.383 -7.473 5.421 1.00 62.88 102 ARG A N 1
ATOM 774 C CA . ARG A 1 102 ? -27.693 -7.953 4.957 1.00 62.88 102 ARG A CA 1
ATOM 775 C C . ARG A 1 102 ? -28.115 -7.355 3.625 1.00 62.88 102 ARG A C 1
ATOM 777 O O . ARG A 1 102 ? -27.895 -6.143 3.421 1.00 62.88 102 ARG A O 1
#

Secondary structure (DSSP, 8-state):
---SSSSS---S-SSSS--HHHHHHHHT--HHHHHHHHTTSSPPPHHHHHHHHHHHT--HHHHS------HHHHHHHHHHHHHTS-HHHHHHHHHHHHHH--